Protein AF-A0A1I7L4D6-F1 (afdb_monomer_lite)

Foldseek 3Di:
DPPPDDDDDLVVLLVVLVVQLVVLQVLDDDCVVLVVLVVQVVDPVSVVVSVVVVVVNVVSVVSSCCRNPVVSVVSVVVSVVVVVVVVVVVVVPPPPPPPPPPPDD

Secondary structure (DSSP, 8-state):
---------HHHHHHHHHHHHHHHHH----STTGGGGGGTTTSHHHHHHHHHHHHHHHHHHHHHHIIIIIHHHHHHHHHHHHHHHHHHHHHH-------------

pLDDT: mean 82.52, std 15.21, range [41.53, 96.56]

Structure (mmCIF, N/CA/C/O backbone):
data_AF-A0A1I7L4D6-F1
#
_entry.id   AF-A0A1I7L4D6-F1
#
loop_
_atom_site.group_PDB
_atom_site.id
_atom_site.type_symbol
_atom_site.label_atom_id
_atom_site.label_alt_id
_atom_site.label_comp_id
_atom_site.label_asym_id
_atom_site.label_entity_id
_atom_site.label_seq_id
_atom_site.pdbx_PDB_ins_code
_atom_site.Cartn_x
_atom_site.Cartn_y
_atom_site.Cartn_z
_atom_site.occupancy
_atom_site.B_iso_or_equiv
_atom_site.auth_seq_id
_atom_site.auth_comp_id
_atom_site.auth_asym_id
_atom_site.auth_atom_id
_atom_site.pdbx_PDB_model_num
ATOM 1 N N . MET A 1 1 ? 14.314 26.861 -21.342 1.00 44.81 1 MET A N 1
ATOM 2 C CA . MET A 1 1 ? 13.632 25.958 -20.394 1.00 44.81 1 MET A CA 1
ATOM 3 C C . MET A 1 1 ? 14.709 25.135 -19.720 1.00 44.81 1 MET A C 1
ATOM 5 O O . MET A 1 1 ? 15.512 24.561 -20.440 1.00 44.81 1 MET A O 1
ATOM 9 N N . SER A 1 2 ? 14.817 25.163 -18.391 1.00 51.56 2 SER A N 1
ATOM 10 C CA . SER A 1 2 ? 15.756 24.290 -17.683 1.00 51.56 2 SER A CA 1
ATOM 11 C C . SER A 1 2 ? 15.281 22.854 -17.865 1.00 51.56 2 SER A C 1
ATOM 13 O O . SER A 1 2 ? 14.170 22.515 -17.461 1.00 51.56 2 SER A O 1
ATOM 15 N N . GLU A 1 3 ? 16.078 22.027 -18.534 1.00 57.25 3 GLU A N 1
ATOM 16 C CA . GLU A 1 3 ? 15.804 20.598 -18.615 1.00 57.25 3 GLU A CA 1
ATOM 17 C C . GLU A 1 3 ? 15.901 20.013 -17.204 1.00 57.25 3 GLU A C 1
ATOM 19 O O . GLU A 1 3 ? 16.995 19.769 -16.694 1.00 57.25 3 GLU A O 1
ATOM 24 N N . ASN A 1 4 ? 14.756 19.821 -16.550 1.00 65.06 4 ASN A N 1
ATOM 25 C CA . ASN A 1 4 ? 14.680 19.090 -15.293 1.00 65.06 4 ASN A CA 1
ATOM 26 C C . ASN A 1 4 ? 14.912 17.610 -15.606 1.00 65.06 4 ASN A C 1
ATOM 28 O O . ASN A 1 4 ? 13.973 16.853 -15.847 1.00 65.06 4 ASN A O 1
ATOM 32 N N . LYS A 1 5 ? 16.186 17.218 -15.672 1.00 67.56 5 LYS A N 1
ATOM 33 C CA . LYS A 1 5 ? 16.588 15.827 -15.868 1.00 67.56 5 LYS A CA 1
ATOM 34 C C . LYS A 1 5 ? 16.298 15.057 -14.588 1.00 67.56 5 LYS A C 1
ATOM 36 O O . LYS A 1 5 ? 16.820 15.389 -13.526 1.00 67.56 5 LYS A O 1
ATOM 41 N N . PHE A 1 6 ? 15.455 14.043 -14.701 1.00 69.75 6 PHE A N 1
ATOM 42 C CA . PHE A 1 6 ? 15.127 13.144 -13.610 1.00 69.75 6 PHE A CA 1
ATOM 43 C C . PHE A 1 6 ? 15.804 11.799 -13.866 1.00 69.75 6 PHE A C 1
ATOM 45 O O . PHE A 1 6 ? 15.548 11.158 -14.883 1.00 69.75 6 PHE A O 1
ATOM 52 N N . PHE A 1 7 ? 16.674 11.394 -12.945 1.00 80.31 7 PHE A N 1
ATOM 53 C CA . PHE A 1 7 ? 17.362 10.109 -12.981 1.00 80.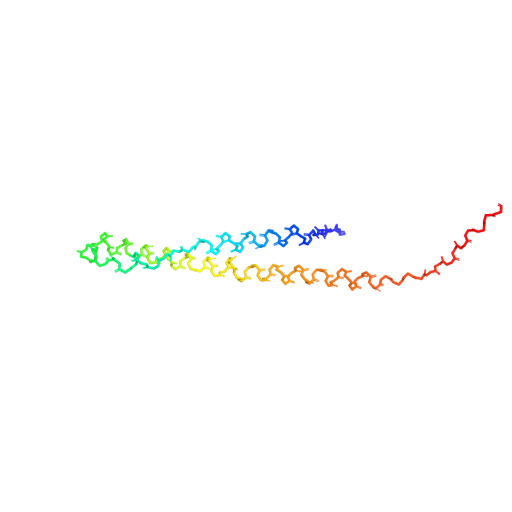31 7 PHE A CA 1
ATOM 54 C C . PHE A 1 7 ? 16.808 9.236 -11.859 1.00 80.31 7 PHE A C 1
ATOM 56 O O . PHE A 1 7 ? 16.774 9.663 -10.705 1.00 80.31 7 PHE A O 1
ATOM 63 N N . MET A 1 8 ? 16.372 8.026 -12.202 1.00 84.81 8 MET A N 1
ATOM 64 C CA . MET A 1 8 ? 15.836 7.059 -11.248 1.00 84.81 8 MET A CA 1
ATOM 65 C C . MET A 1 8 ? 16.696 5.803 -11.258 1.00 84.81 8 MET A C 1
ATOM 67 O O . MET A 1 8 ? 16.780 5.116 -12.274 1.00 84.81 8 MET A O 1
ATOM 71 N N . ASP A 1 9 ? 17.277 5.470 -10.109 1.00 91.12 9 ASP A N 1
ATOM 72 C CA . ASP A 1 9 ? 17.754 4.114 -9.870 1.00 91.12 9 ASP A CA 1
ATOM 73 C C . ASP A 1 9 ? 16.537 3.215 -9.622 1.00 91.12 9 ASP A C 1
ATOM 75 O O . ASP A 1 9 ? 15.784 3.393 -8.660 1.00 91.12 9 ASP A O 1
ATOM 79 N N . THR A 1 10 ? 16.318 2.269 -10.531 1.00 90.44 10 THR A N 1
ATOM 80 C CA . THR A 1 10 ? 15.143 1.395 -10.512 1.00 90.44 10 THR A CA 1
ATOM 81 C C . THR A 1 10 ? 15.166 0.405 -9.351 1.00 90.44 10 THR A C 1
ATOM 83 O O . THR A 1 10 ? 14.092 0.043 -8.867 1.00 90.44 10 THR A O 1
ATOM 86 N N . ASN A 1 11 ? 16.343 0.011 -8.856 1.00 92.38 11 ASN A N 1
ATOM 87 C CA . ASN A 1 11 ? 16.468 -0.871 -7.696 1.00 92.38 11 ASN A CA 1
ATOM 88 C C . ASN A 1 11 ? 16.109 -0.104 -6.427 1.00 92.38 11 ASN A C 1
ATOM 90 O O . ASN A 1 11 ? 15.194 -0.503 -5.714 1.00 92.38 11 ASN A O 1
ATOM 94 N N . VAL A 1 12 ? 16.730 1.063 -6.223 1.00 93.75 12 VAL A N 1
ATOM 95 C CA . VAL A 1 12 ? 16.445 1.923 -5.062 1.00 93.75 12 VAL A CA 1
ATOM 96 C C . VAL A 1 12 ? 14.970 2.321 -5.029 1.00 93.75 12 VAL A C 1
ATOM 98 O O . VAL A 1 12 ? 14.331 2.263 -3.981 1.00 93.75 12 VAL A O 1
ATOM 101 N N . PHE A 1 13 ? 14.393 2.681 -6.177 1.00 94.38 13 PHE A N 1
ATOM 102 C CA . PHE A 1 13 ? 12.968 2.992 -6.262 1.00 94.38 13 PHE A CA 1
ATOM 103 C C . PHE A 1 13 ? 12.094 1.792 -5.878 1.00 94.38 13 PHE A C 1
ATOM 105 O O . PHE A 1 13 ? 11.131 1.939 -5.126 1.00 94.38 13 PHE A O 1
ATOM 112 N N . THR A 1 14 ? 12.427 0.599 -6.373 1.00 93.69 14 THR A N 1
ATOM 113 C CA . THR A 1 14 ? 11.674 -0.625 -6.071 1.00 93.69 14 THR A CA 1
ATOM 114 C C . THR A 1 14 ? 11.750 -0.976 -4.587 1.00 93.69 14 THR A C 1
ATOM 116 O O . THR A 1 14 ? 10.723 -1.331 -4.009 1.00 93.69 14 THR A O 1
ATOM 119 N N . ASP A 1 15 ? 12.913 -0.804 -3.960 1.00 96.56 15 ASP A N 1
ATOM 120 C CA . ASP A 1 15 ? 13.108 -1.036 -2.528 1.00 96.56 15 ASP A CA 1
ATOM 121 C C . ASP A 1 15 ? 12.287 -0.061 -1.679 1.00 96.56 15 ASP A C 1
ATOM 123 O O . ASP A 1 15 ? 11.619 -0.478 -0.733 1.00 96.56 15 ASP A O 1
ATOM 127 N N . ILE A 1 16 ? 12.253 1.225 -2.049 1.00 95.31 16 ILE A N 1
ATOM 128 C CA . ILE A 1 16 ? 11.415 2.233 -1.378 1.00 95.31 16 ILE A CA 1
ATOM 129 C C . ILE A 1 16 ? 9.936 1.851 -1.476 1.00 95.31 16 ILE A C 1
ATOM 131 O O . ILE A 1 16 ? 9.230 1.840 -0.468 1.00 95.31 16 ILE A O 1
ATOM 135 N N . VAL A 1 17 ? 9.459 1.509 -2.677 1.00 95.56 17 VAL A N 1
ATOM 136 C CA . VAL A 1 17 ? 8.064 1.099 -2.893 1.00 95.56 17 VAL A CA 1
ATOM 137 C C . VAL A 1 17 ? 7.730 -0.173 -2.108 1.00 95.56 17 VAL A C 1
ATOM 139 O O . VAL A 1 17 ? 6.652 -0.271 -1.517 1.00 95.56 17 VAL A O 1
ATOM 142 N N . GLY A 1 18 ? 8.658 -1.130 -2.062 1.00 95.00 18 GLY A N 1
ATOM 143 C CA . GLY A 1 18 ? 8.546 -2.334 -1.243 1.00 95.00 18 GLY A CA 1
ATOM 144 C C . GLY A 1 18 ? 8.464 -2.018 0.251 1.00 95.00 18 GLY A C 1
ATOM 145 O O . GLY A 1 18 ? 7.623 -2.586 0.944 1.00 95.00 18 GLY A O 1
ATOM 146 N N . GLY A 1 19 ? 9.269 -1.067 0.729 1.00 95.56 19 GLY A N 1
ATOM 147 C CA . GLY A 1 19 ? 9.238 -0.575 2.105 1.00 95.56 19 GLY A CA 1
ATOM 148 C C . GLY A 1 19 ? 7.897 0.058 2.472 1.00 95.56 19 GLY A C 1
ATOM 149 O O . GLY A 1 19 ? 7.309 -0.322 3.481 1.00 95.56 19 GLY A O 1
ATOM 150 N N . ILE A 1 20 ? 7.365 0.948 1.622 1.00 93.62 20 ILE A N 1
ATOM 151 C CA . ILE A 1 20 ? 6.031 1.550 1.810 1.00 93.62 20 ILE A CA 1
ATOM 152 C C . ILE A 1 20 ? 4.975 0.449 1.920 1.00 93.62 20 ILE A C 1
ATOM 154 O O . ILE A 1 20 ? 4.194 0.431 2.873 1.00 93.62 20 ILE A O 1
ATOM 158 N N . ARG A 1 21 ? 4.994 -0.505 0.981 1.00 94.00 21 ARG A N 1
ATOM 159 C CA . ARG A 1 21 ? 4.057 -1.627 0.975 1.00 94.00 21 ARG A CA 1
ATOM 160 C C . ARG A 1 21 ? 4.139 -2.456 2.252 1.00 94.00 21 ARG A C 1
ATOM 162 O O . ARG A 1 21 ? 3.103 -2.745 2.847 1.00 94.00 21 ARG A O 1
ATOM 169 N N . GLY A 1 22 ? 5.347 -2.839 2.660 1.00 93.12 22 GLY A N 1
ATOM 170 C CA . GLY A 1 22 ? 5.582 -3.644 3.858 1.00 93.12 22 GLY A CA 1
ATOM 171 C C . GLY A 1 22 ? 5.099 -2.934 5.118 1.00 93.12 22 GLY A C 1
ATOM 172 O O . GLY A 1 22 ? 4.227 -3.447 5.813 1.00 93.12 22 GLY A O 1
ATOM 173 N N . SER A 1 23 ? 5.567 -1.705 5.352 1.00 92.12 23 SER A N 1
ATOM 174 C CA . SER A 1 23 ? 5.179 -0.921 6.531 1.00 92.12 23 SER A CA 1
ATOM 175 C C . SER A 1 23 ? 3.676 -0.642 6.596 1.00 92.12 23 SER A C 1
ATOM 177 O O . SER A 1 23 ? 3.097 -0.656 7.680 1.00 92.12 23 SER A O 1
ATOM 179 N N . ALA A 1 24 ? 3.022 -0.407 5.455 1.00 91.38 24 ALA A N 1
ATOM 180 C CA . ALA A 1 24 ? 1.572 -0.252 5.408 1.00 91.38 24 ALA A CA 1
ATOM 181 C C . ALA A 1 24 ? 0.837 -1.570 5.691 1.00 91.38 24 ALA A C 1
ATOM 183 O O . ALA A 1 24 ? -0.144 -1.562 6.427 1.00 91.38 24 ALA A O 1
ATOM 184 N N . THR A 1 25 ? 1.322 -2.698 5.158 1.00 89.25 25 THR A N 1
ATOM 185 C CA . THR A 1 25 ? 0.737 -4.031 5.394 1.00 89.25 25 THR A CA 1
ATOM 186 C C . THR A 1 25 ? 0.767 -4.392 6.878 1.00 89.25 25 THR A C 1
ATOM 188 O O . THR A 1 25 ? -0.231 -4.885 7.406 1.00 89.25 25 THR A O 1
ATOM 191 N N . ASP A 1 26 ? 1.874 -4.079 7.554 1.00 88.38 26 ASP A N 1
ATOM 192 C CA . ASP A 1 26 ? 2.061 -4.321 8.987 1.00 88.38 26 ASP A CA 1
ATOM 193 C C . ASP A 1 26 ? 1.168 -3.428 9.866 1.00 88.38 26 ASP A C 1
ATOM 195 O O . ASP A 1 26 ? 0.922 -3.738 11.033 1.00 88.38 26 ASP A O 1
ATOM 199 N N . CYS A 1 27 ? 0.629 -2.338 9.310 1.00 83.06 27 CYS A N 1
ATOM 200 C CA . CYS A 1 27 ? -0.315 -1.445 9.977 1.00 83.06 27 CYS A CA 1
ATOM 201 C C . CYS A 1 27 ? -1.741 -2.030 9.966 1.00 83.06 27 CYS A C 1
ATOM 203 O O . CYS A 1 27 ? -2.684 -1.431 9.453 1.00 83.06 27 CYS A O 1
ATOM 205 N N . ASN A 1 28 ? -1.887 -3.232 10.527 1.00 81.75 28 ASN A N 1
ATOM 206 C CA . ASN A 1 28 ? -3.144 -3.968 10.608 1.00 81.75 28 ASN A CA 1
ATOM 207 C C . ASN A 1 28 ? -3.684 -3.966 12.044 1.00 81.75 28 ASN A C 1
ATOM 209 O O . ASN A 1 28 ? -3.070 -4.533 12.952 1.00 81.75 28 ASN A O 1
ATOM 213 N N . LEU A 1 29 ? -4.856 -3.367 12.252 1.00 83.38 29 LEU A N 1
ATOM 214 C CA . LEU A 1 29 ? -5.582 -3.478 13.514 1.00 83.38 29 LEU A CA 1
ATOM 215 C C . LEU A 1 29 ? -6.517 -4.685 13.452 1.00 83.38 29 LEU A C 1
ATOM 217 O O . LEU A 1 29 ? -7.413 -4.746 12.619 1.00 83.38 29 LEU A O 1
ATOM 221 N N . GLN A 1 30 ? -6.328 -5.646 14.356 1.00 83.56 30 GLN A N 1
ATOM 222 C CA . GLN A 1 30 ? -7.245 -6.779 14.472 1.00 83.56 30 GLN A CA 1
ATOM 223 C C . GLN A 1 30 ? -8.622 -6.301 14.934 1.00 83.56 30 GLN A C 1
ATOM 225 O O . GLN A 1 30 ? -8.695 -5.622 15.946 1.00 83.56 30 GLN A O 1
ATOM 230 N N . ASP A 1 31 ? -9.709 -6.754 14.306 1.00 81.56 31 ASP A N 1
ATOM 231 C CA . ASP A 1 31 ? -11.088 -6.346 14.646 1.00 81.56 31 ASP A CA 1
ATOM 232 C C . ASP A 1 31 ? -11.562 -6.777 16.052 1.00 81.56 31 ASP A C 1
ATOM 234 O O . ASP A 1 31 ? -12.616 -6.352 16.529 1.00 81.56 31 ASP A O 1
ATOM 238 N N . SER A 1 32 ? -10.800 -7.622 16.755 1.00 80.00 32 SER A N 1
ATOM 239 C CA . SER A 1 32 ? -11.204 -8.198 18.047 1.00 80.00 32 SER A CA 1
ATOM 240 C C . SER A 1 32 ? -11.585 -7.181 19.147 1.00 80.00 32 SER A C 1
ATOM 242 O O . SER A 1 32 ? -12.497 -7.485 19.922 1.00 80.00 32 SER A O 1
ATOM 244 N N . PRO A 1 33 ? -10.979 -5.977 19.246 1.00 75.44 33 PRO A N 1
ATOM 245 C CA . PRO A 1 33 ? -11.387 -4.944 20.196 1.00 75.44 33 PRO A CA 1
ATOM 246 C C . PRO A 1 33 ? -12.717 -4.271 19.839 1.00 75.44 33 PRO A C 1
ATOM 248 O O . PRO A 1 33 ? -13.453 -3.903 20.752 1.00 75.44 33 PRO A O 1
ATOM 251 N N . LEU A 1 34 ? -13.071 -4.163 18.550 1.00 76.88 34 LEU A N 1
ATOM 252 C CA . LEU A 1 34 ? -14.374 -3.625 18.128 1.00 76.88 34 LEU A CA 1
ATOM 253 C C . LEU A 1 34 ? -15.534 -4.516 18.593 1.00 76.88 34 LEU A C 1
ATOM 255 O O . LEU A 1 34 ? -16.613 -4.017 18.888 1.00 76.88 34 LEU A O 1
ATOM 259 N N . GLY A 1 35 ? -15.310 -5.825 18.735 1.00 74.19 35 GLY A N 1
ATOM 260 C CA . GLY A 1 35 ? -16.312 -6.758 19.264 1.00 74.19 35 GLY A CA 1
ATOM 261 C C . GLY A 1 35 ? -16.566 -6.647 20.775 1.00 74.19 35 GLY A C 1
ATOM 262 O O . GLY A 1 35 ? -17.458 -7.318 21.288 1.00 74.19 35 GLY A O 1
ATOM 263 N N . LYS A 1 36 ? -15.790 -5.833 21.506 1.00 78.38 36 LYS A N 1
ATOM 264 C CA . LYS A 1 36 ? -15.876 -5.680 22.973 1.00 78.38 36 LYS A CA 1
ATOM 265 C C . LYS A 1 36 ? -16.427 -4.318 23.415 1.00 78.38 36 LYS A C 1
ATOM 267 O O . LYS A 1 36 ? -16.395 -3.998 24.602 1.00 78.38 36 LYS A O 1
ATOM 272 N N . THR A 1 37 ? -16.942 -3.517 22.484 1.00 78.69 37 THR A N 1
ATOM 273 C CA . THR A 1 37 ? -17.449 -2.156 22.739 1.00 78.69 37 THR A CA 1
ATOM 274 C C . THR A 1 37 ? -18.694 -2.115 23.631 1.00 78.69 37 THR A C 1
ATOM 276 O O . THR A 1 37 ? -18.972 -1.085 24.246 1.00 78.69 37 THR A O 1
ATOM 279 N N . SER A 1 38 ? -19.411 -3.237 23.761 1.00 77.56 38 SER A N 1
ATOM 280 C CA . SER A 1 38 ? -20.650 -3.358 24.546 1.00 77.56 38 SER A CA 1
ATOM 281 C C . SER A 1 38 ? -20.483 -3.067 26.039 1.00 77.56 38 SER A C 1
ATOM 283 O O . SER A 1 38 ? -21.438 -2.687 26.708 1.00 77.56 38 SER A O 1
ATOM 285 N N . VAL A 1 39 ? -19.261 -3.179 26.573 1.00 74.62 39 VAL A N 1
ATOM 286 C CA . VAL A 1 39 ? -18.958 -2.880 27.985 1.00 74.62 39 VAL A CA 1
ATOM 287 C C . VAL A 1 39 ? -19.175 -1.392 28.314 1.00 74.62 39 VAL A C 1
ATOM 289 O O . VAL A 1 39 ? -19.348 -1.032 29.475 1.00 74.62 39 VAL A O 1
ATOM 292 N N . TRP A 1 40 ? -19.201 -0.529 27.294 1.00 76.44 40 TRP A N 1
ATOM 293 C CA . TRP A 1 40 ? -19.223 0.926 27.436 1.00 7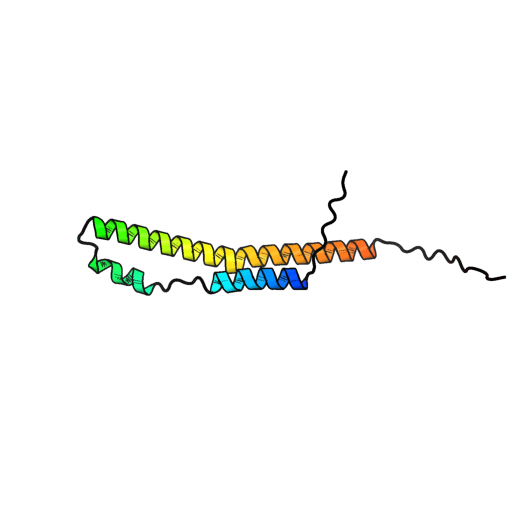6.44 40 TRP A CA 1
ATOM 294 C C . TRP A 1 40 ? -20.535 1.578 26.954 1.00 76.44 40 TRP A C 1
ATOM 296 O O . TRP A 1 40 ? -20.768 2.751 27.238 1.00 76.44 40 TRP A O 1
ATOM 306 N N . GLU A 1 41 ? -21.426 0.828 26.294 1.00 77.44 41 GLU A N 1
ATOM 307 C CA . GLU A 1 41 ? -22.643 1.345 25.632 1.00 77.44 41 GLU A CA 1
ATOM 308 C C . GLU A 1 41 ? -23.669 1.997 26.574 1.00 77.44 41 GLU A C 1
ATOM 310 O O . GLU A 1 41 ? -24.501 2.772 26.126 1.00 77.44 41 GLU A O 1
ATOM 315 N N . GLY A 1 42 ? -23.610 1.742 27.883 1.00 80.06 42 GLY A N 1
ATOM 316 C CA . GLY A 1 42 ? -24.532 2.346 28.856 1.00 80.06 42 GLY A CA 1
ATOM 317 C C . GLY A 1 42 ? -24.156 3.758 29.318 1.00 80.06 42 GLY A C 1
ATOM 318 O O . GLY A 1 42 ? -24.810 4.299 30.210 1.00 80.06 42 GLY A O 1
ATOM 319 N N . THR A 1 43 ? -23.077 4.342 28.788 1.00 86.31 43 THR A N 1
ATOM 320 C CA . THR A 1 43 ? -22.567 5.650 29.221 1.00 86.31 43 THR A CA 1
ATOM 321 C C . THR A 1 43 ? -22.284 6.548 28.025 1.00 86.31 43 THR A C 1
ATOM 323 O O . THR A 1 43 ? -21.736 6.093 27.025 1.00 86.31 43 THR A O 1
ATOM 326 N N . SER A 1 44 ? -22.560 7.846 28.157 1.00 88.06 44 SER A N 1
ATOM 327 C CA . SER A 1 44 ? -22.267 8.838 27.110 1.00 88.06 44 SER A CA 1
ATOM 328 C C . SER A 1 44 ? -20.780 8.891 26.739 1.00 88.06 44 SER A C 1
ATOM 330 O O . SER A 1 44 ? -20.422 9.044 25.574 1.00 88.06 44 SER A O 1
ATOM 332 N N . VAL A 1 45 ? -19.893 8.718 27.727 1.00 88.81 45 VAL A N 1
ATOM 333 C CA . VAL A 1 45 ? -18.442 8.611 27.498 1.00 88.81 45 VAL A CA 1
ATOM 334 C C . VAL A 1 45 ? -18.123 7.377 26.660 1.00 88.81 45 VAL A C 1
ATOM 336 O O . VAL A 1 45 ? -17.320 7.445 25.736 1.00 88.81 45 VAL A O 1
ATOM 339 N N . GLY A 1 46 ? -18.756 6.250 26.967 1.00 89.12 46 GLY A N 1
ATOM 340 C CA . GLY A 1 46 ? -18.541 5.006 26.255 1.00 89.12 46 GLY A CA 1
ATOM 341 C C . GLY A 1 46 ? -19.028 5.022 24.811 1.00 89.12 46 GLY A C 1
ATOM 342 O O . GLY A 1 46 ? -18.300 4.578 23.928 1.00 89.12 46 GLY A O 1
ATOM 343 N N . GLU A 1 47 ? -20.199 5.601 24.550 1.00 87.75 47 GLU A N 1
ATOM 344 C CA . GLU A 1 47 ? -20.697 5.835 23.189 1.00 87.75 47 GLU A CA 1
ATOM 345 C C . GLU A 1 47 ? -19.703 6.669 22.367 1.00 87.75 47 GLU A C 1
ATOM 347 O O . GLU A 1 47 ? -19.302 6.259 21.275 1.00 87.75 47 GLU A O 1
ATOM 352 N N . TYR A 1 48 ? -19.216 7.780 22.930 1.00 90.00 48 TYR A N 1
ATOM 353 C CA . TYR A 1 48 ? -18.223 8.636 22.277 1.00 90.00 48 TYR A CA 1
ATOM 354 C C . TYR A 1 48 ? -16.905 7.899 21.990 1.00 90.00 48 TYR A C 1
ATOM 356 O O . TYR A 1 48 ? -16.362 7.973 20.885 1.00 90.00 48 TYR A O 1
ATOM 364 N N . MET A 1 49 ? -16.394 7.139 22.962 1.00 90.00 49 MET A N 1
ATOM 365 C CA . MET A 1 49 ? -15.171 6.352 22.783 1.00 90.00 49 MET A CA 1
ATOM 366 C C . MET A 1 49 ? -15.344 5.248 21.733 1.00 90.00 49 MET A C 1
ATOM 368 O O . MET A 1 49 ? -14.427 5.004 20.950 1.00 90.00 49 MET A O 1
ATOM 372 N N . ASN A 1 50 ? -16.520 4.622 21.665 1.00 89.81 50 ASN A N 1
ATOM 373 C CA . ASN A 1 50 ? -16.840 3.612 20.659 1.00 89.81 50 ASN A CA 1
ATOM 374 C C . ASN A 1 50 ? -16.874 4.206 19.242 1.00 89.81 50 ASN A C 1
ATOM 376 O O . ASN A 1 50 ? -16.385 3.577 18.303 1.00 89.81 50 ASN A O 1
ATOM 380 N N . GLU A 1 51 ? -17.408 5.418 19.067 1.00 89.75 51 GLU A N 1
ATOM 381 C CA . GLU A 1 51 ? -17.357 6.119 17.779 1.00 89.75 51 GLU A CA 1
ATOM 382 C C . GLU A 1 51 ? -15.928 6.458 17.353 1.00 89.75 51 GLU A C 1
ATOM 384 O O . GLU A 1 51 ? -15.564 6.259 16.191 1.00 89.75 51 GLU A O 1
ATOM 389 N N . LEU A 1 52 ? -15.105 6.954 18.282 1.00 90.56 52 LEU A N 1
ATOM 390 C CA . LEU A 1 52 ? -13.695 7.230 18.009 1.00 90.56 52 LEU A CA 1
ATOM 391 C C . LEU A 1 52 ? -12.941 5.960 17.619 1.00 90.56 52 LEU A C 1
ATOM 393 O O . LEU A 1 52 ? -12.163 5.982 16.666 1.00 90.56 52 LEU A O 1
ATOM 397 N N . LEU A 1 53 ? -13.203 4.854 18.318 1.00 89.94 53 LEU A N 1
ATOM 398 C CA . LEU A 1 53 ? -12.596 3.566 18.013 1.00 89.94 53 LEU A CA 1
ATOM 399 C C . LEU A 1 53 ? -12.962 3.113 16.595 1.00 89.94 53 LEU A C 1
ATOM 401 O O . LEU A 1 53 ? -12.069 2.787 15.822 1.00 89.94 53 LEU A O 1
ATOM 405 N N . LYS A 1 54 ? -14.244 3.167 16.214 1.00 89.75 54 LYS A N 1
ATOM 406 C CA . LYS A 1 54 ? -14.690 2.834 14.847 1.00 89.75 54 LYS A CA 1
ATOM 407 C C . LYS A 1 54 ? -13.981 3.685 13.791 1.00 89.75 54 LYS A C 1
ATOM 409 O O . LYS A 1 54 ? -13.400 3.137 12.861 1.00 89.75 54 LYS A O 1
ATOM 414 N N . LYS A 1 55 ? -13.933 5.008 13.985 1.00 92.06 55 LYS A N 1
ATOM 415 C CA . LYS A 1 55 ? -13.242 5.928 13.062 1.00 92.06 55 LYS A CA 1
ATOM 416 C C . LYS A 1 55 ? -11.753 5.616 12.926 1.00 92.06 55 LYS A C 1
ATOM 418 O O . LYS A 1 55 ? -11.213 5.714 11.825 1.00 92.06 55 LYS A O 1
ATOM 423 N N . ALA A 1 56 ? -11.087 5.250 14.021 1.00 90.50 56 ALA A N 1
ATOM 424 C CA . ALA A 1 56 ? -9.683 4.858 13.986 1.00 90.50 56 ALA A CA 1
ATOM 425 C C . ALA A 1 56 ? -9.479 3.598 13.130 1.00 90.50 56 ALA A C 1
ATOM 427 O O . ALA A 1 56 ? -8.613 3.599 12.260 1.00 90.50 56 ALA A O 1
ATOM 428 N N . TYR A 1 57 ? -10.317 2.573 13.311 1.00 91.69 57 TYR A N 1
ATOM 429 C CA . TYR A 1 57 ? -10.263 1.346 12.510 1.00 91.69 57 TYR A CA 1
ATOM 430 C C . TYR A 1 57 ? -10.522 1.606 11.027 1.00 91.69 57 TYR A C 1
ATOM 432 O O . TYR A 1 57 ? -9.746 1.151 10.188 1.00 91.69 57 TYR A O 1
ATOM 440 N N . ASP A 1 58 ? -11.558 2.380 10.703 1.00 91.06 58 ASP A N 1
ATOM 441 C CA . ASP A 1 58 ? -11.872 2.736 9.317 1.00 91.06 58 ASP A CA 1
ATOM 442 C C . ASP A 1 58 ? -10.702 3.481 8.663 1.00 91.06 58 ASP A C 1
ATOM 444 O O . ASP A 1 58 ? -10.286 3.152 7.551 1.00 91.06 58 ASP A O 1
ATOM 448 N N . THR A 1 59 ? -10.112 4.440 9.382 1.00 91.06 59 THR A N 1
ATOM 449 C CA . THR A 1 59 ? -8.960 5.212 8.897 1.00 91.06 59 THR A CA 1
ATOM 450 C C . THR A 1 59 ? -7.749 4.316 8.663 1.00 91.06 59 THR A C 1
ATOM 452 O O . THR A 1 59 ? -7.111 4.416 7.617 1.00 91.06 59 THR A O 1
ATOM 455 N N . THR A 1 60 ? -7.436 3.419 9.601 1.00 90.62 60 THR A N 1
ATOM 456 C CA . THR A 1 60 ? -6.319 2.480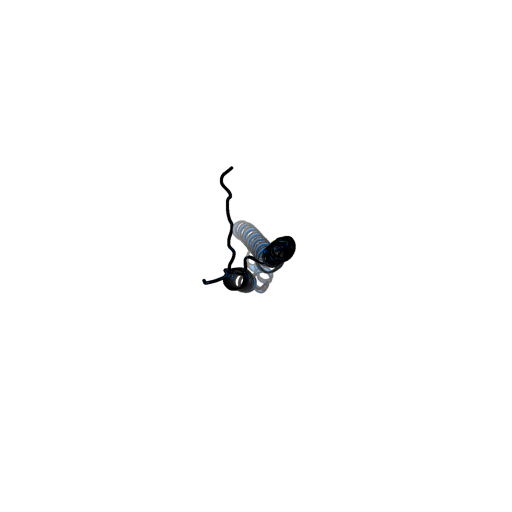 9.450 1.00 90.62 60 THR A CA 1
ATOM 457 C C . THR A 1 60 ? -6.541 1.527 8.283 1.00 90.62 60 THR A C 1
ATOM 459 O O . THR A 1 60 ? -5.614 1.298 7.513 1.00 90.62 60 THR A O 1
ATOM 462 N N . ARG A 1 61 ? -7.763 1.022 8.092 1.00 90.19 61 ARG A N 1
ATOM 463 C CA . ARG A 1 61 ? -8.094 0.128 6.978 1.00 90.19 61 ARG A CA 1
ATOM 464 C C . ARG A 1 61 ? -7.946 0.816 5.623 1.00 90.19 61 ARG A C 1
ATOM 466 O O . ARG A 1 61 ? -7.379 0.230 4.703 1.00 90.19 61 ARG A O 1
ATOM 473 N N . ILE A 1 62 ? -8.422 2.057 5.507 1.00 91.88 62 ILE A N 1
ATOM 474 C CA . ILE A 1 62 ? -8.240 2.870 4.297 1.00 91.88 62 ILE A CA 1
ATOM 475 C C . ILE A 1 62 ? -6.749 3.116 4.062 1.00 91.88 62 ILE A C 1
ATOM 477 O O . ILE A 1 62 ? -6.247 2.836 2.978 1.00 91.88 62 ILE A O 1
ATOM 481 N N . TYR A 1 63 ? -6.022 3.573 5.085 1.00 91.38 63 TYR A N 1
ATOM 482 C CA . TYR A 1 63 ? -4.584 3.816 4.985 1.00 91.38 63 TYR A CA 1
ATOM 483 C C . TYR A 1 63 ? -3.820 2.569 4.532 1.00 91.38 63 TYR A C 1
ATOM 485 O O . TYR A 1 63 ? -2.977 2.665 3.640 1.00 91.38 63 TYR A O 1
ATOM 493 N N . GLN A 1 64 ? -4.129 1.408 5.115 1.00 92.12 64 GLN A N 1
ATOM 494 C CA . GLN A 1 64 ? -3.520 0.135 4.757 1.00 92.12 64 GLN A CA 1
ATOM 495 C C . GLN A 1 64 ? -3.803 -0.206 3.295 1.00 92.12 64 GLN A C 1
ATOM 497 O O . GLN A 1 64 ? -2.857 -0.455 2.554 1.00 92.12 64 GLN A O 1
ATOM 502 N N . SER A 1 65 ? -5.064 -0.191 2.855 1.00 91.75 65 SER A N 1
ATOM 503 C CA . SER A 1 65 ? -5.422 -0.532 1.471 1.00 91.75 65 SER A CA 1
ATOM 504 C C . SER A 1 65 ? -4.741 0.397 0.461 1.00 91.75 65 SER A C 1
ATOM 506 O O . SER A 1 65 ? -4.063 -0.065 -0.457 1.00 91.75 65 SER A O 1
ATOM 508 N N . GLU A 1 66 ? -4.820 1.708 0.680 1.00 93.62 66 GLU A N 1
ATOM 509 C CA . GLU A 1 66 ? -4.232 2.691 -0.229 1.00 93.62 66 GLU A CA 1
ATOM 510 C C . GLU A 1 66 ? -2.699 2.604 -0.254 1.00 93.62 66 GLU A C 1
ATOM 512 O O . GLU A 1 66 ? -2.083 2.602 -1.320 1.00 93.62 66 GLU A O 1
ATOM 517 N N . SER A 1 67 ? -2.062 2.484 0.913 1.00 94.00 67 SER A N 1
ATOM 518 C CA . SER A 1 67 ? -0.599 2.559 1.030 1.00 94.00 67 SER A CA 1
ATOM 519 C C . SER A 1 67 ? 0.104 1.221 0.799 1.00 94.00 67 SER A C 1
ATOM 521 O O . SER A 1 67 ? 1.281 1.217 0.446 1.00 94.00 67 SER A O 1
ATOM 523 N N . SER A 1 68 ? -0.575 0.083 0.976 1.00 93.62 68 SER A N 1
ATOM 524 C CA . SER A 1 68 ? 0.008 -1.244 0.715 1.00 93.62 68 SER A CA 1
ATOM 525 C C . SER A 1 68 ? -0.268 -1.772 -0.693 1.00 93.62 68 SER A C 1
ATOM 527 O O . SER A 1 68 ? 0.495 -2.606 -1.187 1.00 93.62 68 SER A O 1
ATOM 529 N N . GLU A 1 69 ? -1.295 -1.257 -1.373 1.00 91.88 69 GLU A N 1
ATOM 530 C CA . GLU A 1 69 ? -1.698 -1.756 -2.690 1.00 91.88 69 GLU A CA 1
ATOM 531 C C . GLU A 1 69 ? -1.725 -0.650 -3.745 1.00 91.88 69 GLU A C 1
ATOM 533 O O . GLU A 1 69 ? -0.893 -0.660 -4.656 1.00 91.88 69 GLU A O 1
ATOM 538 N N . ALA A 1 70 ? -2.643 0.314 -3.623 1.00 94.38 70 ALA A N 1
ATOM 539 C CA . ALA A 1 70 ? -2.927 1.279 -4.688 1.00 94.38 70 ALA A CA 1
ATOM 540 C C . ALA A 1 70 ? -1.726 2.183 -5.010 1.00 94.38 70 ALA A C 1
ATOM 542 O O . ALA A 1 70 ? -1.338 2.331 -6.176 1.00 94.38 70 ALA A O 1
ATOM 543 N N . LEU A 1 71 ? -1.097 2.753 -3.979 1.00 95.50 71 LEU A N 1
ATOM 544 C CA . LEU A 1 71 ? 0.075 3.610 -4.123 1.00 95.50 71 LEU A CA 1
ATOM 545 C C . LEU A 1 71 ? 1.294 2.820 -4.635 1.00 95.50 71 LEU A C 1
ATOM 547 O O . LEU A 1 71 ? 1.851 3.228 -5.658 1.00 95.50 71 LEU A O 1
ATOM 551 N N . PRO A 1 72 ? 1.701 1.685 -4.027 1.00 96.31 72 PRO A N 1
ATOM 552 C CA . PRO A 1 72 ? 2.796 0.874 -4.552 1.00 96.31 72 PRO A CA 1
ATOM 553 C C . PRO A 1 72 ? 2.598 0.440 -6.003 1.00 96.31 72 PRO A C 1
ATOM 555 O O . PRO A 1 72 ? 3.534 0.520 -6.798 1.00 96.31 72 PRO A O 1
ATOM 558 N N . HIS A 1 73 ? 1.381 0.033 -6.369 1.00 95.88 73 HIS A N 1
ATOM 559 C CA . HIS A 1 73 ? 1.056 -0.325 -7.744 1.00 95.88 73 HIS A CA 1
ATOM 560 C C . HIS A 1 73 ? 1.247 0.862 -8.696 1.00 95.88 73 HIS A C 1
ATOM 562 O O . HIS A 1 73 ? 1.950 0.749 -9.699 1.00 95.88 73 HIS A O 1
ATOM 568 N N . SER A 1 74 ? 0.683 2.022 -8.355 1.00 96.25 74 SER A N 1
ATOM 569 C CA . SER A 1 74 ? 0.794 3.235 -9.174 1.00 96.25 74 SER A CA 1
ATOM 570 C C . SER A 1 74 ? 2.252 3.671 -9.356 1.00 96.25 74 SER A C 1
ATOM 572 O O . SER A 1 74 ? 2.666 4.032 -10.457 1.00 96.25 74 SER A O 1
ATOM 574 N N . LEU A 1 75 ? 3.064 3.578 -8.298 1.00 96.19 75 LEU A N 1
ATOM 575 C CA . LEU A 1 75 ? 4.494 3.886 -8.346 1.00 96.19 75 LEU A CA 1
ATOM 576 C C . LEU A 1 75 ? 5.265 2.911 -9.248 1.00 96.19 75 LEU A C 1
ATOM 578 O O . LEU A 1 75 ? 6.113 3.341 -10.029 1.00 96.19 75 LEU A O 1
ATOM 582 N N . GLN A 1 76 ? 4.947 1.615 -9.199 1.00 94.88 76 GLN A N 1
ATOM 583 C CA . GLN A 1 76 ? 5.532 0.622 -10.108 1.00 94.88 76 GLN A CA 1
ATOM 584 C C . GLN A 1 76 ? 5.168 0.899 -11.570 1.00 94.88 76 GLN A C 1
ATOM 586 O O . GLN A 1 76 ? 6.042 0.846 -12.431 1.00 94.88 76 GLN A O 1
ATOM 591 N N . VAL A 1 77 ? 3.915 1.271 -11.848 1.00 96.00 77 VAL A N 1
ATOM 592 C CA . VAL A 1 77 ? 3.475 1.653 -13.199 1.00 96.00 77 VAL A CA 1
ATOM 593 C C . VAL A 1 77 ? 4.249 2.870 -13.712 1.00 96.00 77 VAL A C 1
ATOM 595 O O . VAL A 1 77 ? 4.680 2.879 -14.866 1.00 96.00 77 VAL A O 1
ATOM 598 N N . ILE A 1 78 ? 4.482 3.877 -12.863 1.00 93.94 78 ILE A N 1
ATOM 599 C CA . ILE A 1 78 ? 5.298 5.046 -13.221 1.00 93.94 78 ILE A CA 1
ATOM 600 C C . ILE A 1 78 ? 6.724 4.613 -13.573 1.00 93.94 78 ILE A C 1
ATOM 602 O O . ILE A 1 78 ? 7.208 4.958 -14.651 1.00 93.94 78 ILE A O 1
ATOM 606 N N . ARG A 1 79 ? 7.376 3.817 -12.716 1.00 93.69 79 ARG A N 1
ATOM 607 C CA . ARG A 1 79 ? 8.722 3.279 -12.978 1.00 93.69 79 ARG A CA 1
ATOM 608 C C . ARG A 1 79 ? 8.782 2.563 -14.327 1.00 93.69 79 ARG A C 1
ATOM 610 O O . ARG A 1 79 ? 9.658 2.854 -15.139 1.00 93.69 79 ARG A O 1
ATOM 617 N N . ASP A 1 80 ? 7.840 1.663 -14.584 1.00 93.94 80 ASP A N 1
ATOM 618 C CA . ASP A 1 80 ? 7.826 0.852 -15.802 1.00 93.94 80 ASP A CA 1
ATOM 619 C C . ASP A 1 80 ? 7.589 1.712 -17.051 1.00 93.94 80 ASP A C 1
ATOM 621 O O . ASP A 1 80 ? 8.224 1.503 -18.089 1.00 93.94 80 ASP A O 1
ATOM 625 N N . SER A 1 81 ? 6.740 2.738 -16.944 1.00 92.81 81 SER A N 1
ATOM 626 C CA . SER A 1 81 ? 6.551 3.727 -18.006 1.00 92.81 81 SER A CA 1
ATOM 627 C C . SER A 1 81 ? 7.838 4.504 -18.296 1.00 92.81 81 SER A C 1
ATOM 629 O O . SER A 1 81 ? 8.157 4.736 -19.461 1.00 92.81 81 SER A O 1
ATOM 631 N N . MET A 1 82 ? 8.597 4.892 -17.267 1.00 90.06 82 MET A N 1
ATOM 632 C CA . MET A 1 82 ? 9.856 5.625 -17.443 1.00 90.06 82 MET A CA 1
ATOM 633 C C . MET A 1 82 ? 10.931 4.760 -18.101 1.00 90.06 82 MET A C 1
ATOM 635 O O . MET A 1 82 ? 11.567 5.210 -19.050 1.00 90.06 82 MET A O 1
ATOM 639 N N . ILE A 1 83 ? 11.066 3.498 -17.681 1.00 90.69 83 ILE A N 1
ATOM 640 C CA . ILE A 1 83 ? 11.962 2.523 -18.325 1.00 90.69 83 ILE A CA 1
ATOM 641 C C . ILE A 1 83 ? 11.601 2.354 -19.805 1.00 90.69 83 ILE A C 1
ATOM 643 O O . ILE A 1 83 ? 12.479 2.287 -20.666 1.00 90.69 83 ILE A O 1
ATOM 647 N N . LYS A 1 84 ? 10.303 2.284 -20.123 1.00 91.50 84 LYS A N 1
ATOM 648 C CA . LYS A 1 84 ? 9.841 2.149 -21.507 1.00 91.50 84 LYS A CA 1
ATOM 649 C C . LYS A 1 84 ? 10.208 3.370 -22.351 1.00 91.50 84 LYS A C 1
ATOM 651 O O . LYS A 1 84 ? 10.747 3.196 -23.440 1.00 91.50 84 LYS A O 1
ATOM 656 N N . VAL A 1 85 ? 9.946 4.576 -21.847 1.00 89.00 85 VAL A N 1
ATOM 657 C CA . VAL A 1 85 ? 10.298 5.826 -22.539 1.00 89.00 85 VAL A CA 1
ATOM 658 C C . VAL A 1 85 ? 11.804 5.909 -22.783 1.00 89.00 85 VAL A C 1
ATOM 660 O O . VAL A 1 85 ? 12.211 6.206 -23.901 1.00 89.00 85 VAL A O 1
ATOM 663 N N . ASP A 1 86 ? 12.625 5.590 -21.781 1.00 86.75 86 ASP A N 1
ATOM 664 C CA . ASP A 1 86 ? 14.088 5.607 -21.901 1.00 86.75 86 ASP A CA 1
ATOM 665 C C . ASP A 1 86 ? 14.599 4.600 -22.948 1.00 86.75 86 ASP A C 1
ATOM 667 O O . ASP A 1 86 ? 15.438 4.915 -23.797 1.00 86.75 86 ASP A O 1
ATOM 671 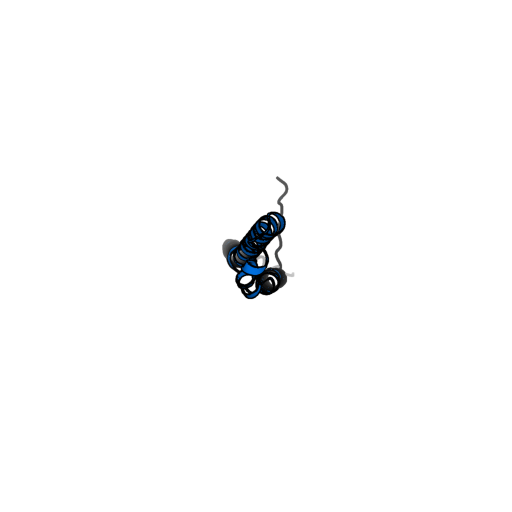N N . LYS A 1 87 ? 14.010 3.399 -22.970 1.00 87.81 87 LYS A N 1
ATOM 672 C CA . LYS A 1 87 ? 14.314 2.365 -23.965 1.00 87.81 87 LYS A CA 1
ATOM 673 C C . LYS A 1 87 ? 13.929 2.782 -25.383 1.00 87.81 87 LYS A C 1
ATOM 675 O O . LYS A 1 87 ? 14.684 2.516 -26.319 1.00 87.81 87 LYS A O 1
ATOM 680 N N . ASP A 1 88 ? 12.757 3.382 -25.560 1.00 89.00 88 ASP A N 1
ATOM 681 C CA . ASP A 1 88 ? 12.283 3.823 -26.872 1.00 89.00 88 ASP A CA 1
ATOM 682 C C . ASP A 1 88 ? 13.093 5.034 -27.367 1.00 89.00 88 ASP A C 1
ATOM 684 O O . ASP A 1 88 ? 13.497 5.062 -28.531 1.00 89.00 88 ASP A O 1
ATOM 688 N N . ALA A 1 89 ? 13.443 5.971 -26.479 1.00 86.31 89 ALA A N 1
ATOM 689 C CA . ALA A 1 89 ? 14.346 7.081 -26.786 1.00 86.31 89 ALA A CA 1
ATOM 690 C C . ALA A 1 89 ? 15.743 6.588 -27.200 1.00 86.31 89 ALA A C 1
ATOM 692 O O . ALA A 1 89 ? 16.273 7.028 -28.220 1.00 86.31 89 ALA A O 1
ATOM 693 N N . SER A 1 90 ? 16.298 5.611 -26.475 1.00 84.31 90 SER A N 1
ATOM 694 C CA . SER A 1 90 ? 17.596 4.999 -26.794 1.00 84.31 90 SER A CA 1
ATOM 695 C C . SER A 1 90 ? 17.619 4.345 -28.179 1.00 84.31 90 SER A C 1
ATOM 697 O O . SER A 1 90 ? 18.633 4.397 -28.866 1.00 84.31 90 SER A O 1
ATOM 699 N N . LYS A 1 91 ? 16.501 3.757 -28.623 1.00 82.38 91 LYS A N 1
ATOM 700 C CA . LYS A 1 91 ? 16.368 3.172 -29.970 1.00 82.38 91 LYS A CA 1
ATOM 701 C C . LYS A 1 91 ? 16.126 4.206 -31.068 1.00 82.38 91 LYS A C 1
ATOM 703 O O . LYS A 1 91 ? 16.407 3.925 -32.227 1.00 82.38 91 LYS A O 1
ATOM 708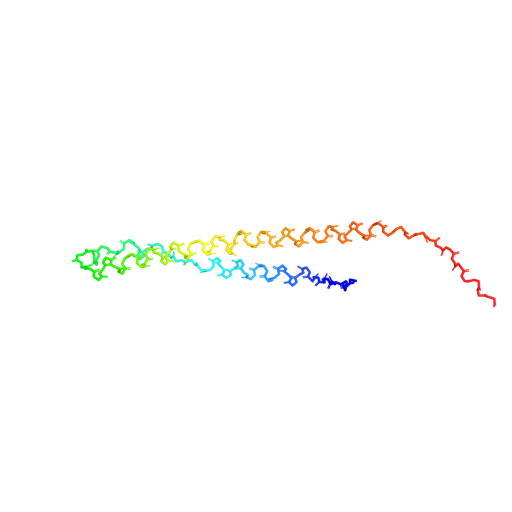 N N . SER A 1 92 ? 15.560 5.362 -30.723 1.00 77.06 92 SER A N 1
ATOM 709 C CA . SER A 1 92 ? 15.322 6.466 -31.660 1.00 77.06 92 SER A CA 1
ATOM 710 C C . SER A 1 92 ? 16.598 7.243 -31.994 1.00 77.06 92 SER A C 1
ATOM 712 O O . SER A 1 92 ? 16.587 8.054 -32.922 1.00 77.06 92 SER A O 1
ATOM 714 N N . LEU A 1 93 ? 17.682 7.029 -31.246 1.00 72.50 93 LEU A N 1
ATOM 715 C CA . LEU A 1 93 ? 19.007 7.518 -31.600 1.00 72.50 93 LEU A CA 1
ATOM 716 C C . LEU A 1 93 ? 19.530 6.679 -32.771 1.00 72.50 93 LEU A C 1
ATOM 718 O O . LEU A 1 93 ? 20.192 5.662 -32.586 1.00 72.50 93 LEU A O 1
ATOM 722 N N . ASP A 1 94 ? 19.197 7.109 -33.987 1.00 61.62 94 ASP A N 1
ATOM 723 C CA . ASP A 1 94 ? 19.776 6.587 -35.221 1.00 61.62 94 ASP A CA 1
ATOM 724 C C . ASP A 1 94 ? 21.260 6.986 -35.245 1.00 61.62 94 ASP A C 1
ATOM 726 O O . ASP A 1 94 ? 21.632 8.094 -35.646 1.00 61.62 94 ASP A O 1
ATOM 730 N N . LEU A 1 95 ? 22.119 6.109 -34.719 1.00 63.97 95 LEU A N 1
ATOM 731 C CA . LEU A 1 95 ? 23.564 6.229 -34.855 1.00 63.97 95 LEU A CA 1
ATOM 732 C C . LEU A 1 95 ? 23.885 5.960 -36.321 1.00 63.97 95 LEU A C 1
ATOM 734 O O . LEU A 1 95 ? 24.217 4.844 -36.710 1.00 63.97 95 LEU A O 1
ATOM 738 N N . LYS A 1 96 ? 23.766 6.990 -37.162 1.00 51.75 96 LYS A N 1
ATOM 739 C CA . LYS A 1 96 ? 24.440 6.968 -38.453 1.00 51.75 96 LYS A CA 1
ATOM 740 C C . LYS A 1 96 ? 25.920 6.819 -38.154 1.00 51.75 96 LYS A C 1
ATOM 742 O O . LYS A 1 96 ? 26.560 7.797 -37.765 1.00 51.75 96 LYS A O 1
ATOM 747 N N . ASP A 1 97 ? 26.415 5.593 -38.318 1.00 50.41 97 ASP A N 1
ATOM 748 C CA . ASP A 1 97 ? 27.824 5.239 -38.372 1.00 50.41 97 ASP A CA 1
ATOM 749 C C . ASP A 1 97 ? 28.504 6.191 -39.350 1.00 50.41 97 ASP A C 1
ATOM 751 O O . ASP A 1 97 ? 28.570 5.989 -40.565 1.00 50.41 97 ASP A O 1
ATOM 755 N N . SER A 1 98 ? 28.986 7.296 -38.802 1.00 45.81 98 SER A N 1
ATOM 756 C CA . SER A 1 98 ? 29.951 8.130 -39.469 1.00 45.81 98 SER A CA 1
ATOM 757 C C . SER A 1 98 ? 31.230 7.327 -39.351 1.00 45.81 98 SER A C 1
ATOM 759 O O . SER A 1 98 ? 31.932 7.419 -38.348 1.00 45.81 98 SER A O 1
ATOM 761 N N . ASN A 1 99 ? 31.476 6.481 -40.353 1.00 45.12 99 ASN A N 1
ATOM 762 C CA . ASN A 1 99 ? 32.795 5.975 -40.707 1.00 45.12 99 ASN A CA 1
ATOM 763 C C . ASN A 1 99 ? 33.735 7.183 -40.859 1.00 45.12 99 ASN A C 1
ATOM 765 O O . ASN A 1 99 ? 34.018 7.645 -41.959 1.00 45.12 99 ASN A O 1
ATOM 769 N N . VAL A 1 100 ? 34.200 7.730 -39.742 1.00 50.03 100 VAL A N 1
ATOM 770 C CA . VAL A 1 100 ? 35.392 8.560 -39.674 1.00 50.03 100 VAL A CA 1
ATOM 771 C C . VAL A 1 100 ? 36.470 7.611 -39.187 1.00 50.03 100 VAL A C 1
ATOM 773 O O . VAL A 1 100 ? 36.887 7.623 -38.031 1.00 50.03 100 VAL A O 1
ATOM 776 N N . GLY A 1 101 ? 36.849 6.702 -40.089 1.00 42.44 101 GLY A N 1
ATOM 777 C CA . GLY A 1 101 ? 38.120 6.012 -39.995 1.00 42.44 101 GLY A CA 1
ATOM 778 C C . GLY A 1 101 ? 39.193 7.088 -39.985 1.00 42.44 101 GLY A C 1
ATOM 779 O O . GLY A 1 101 ? 39.446 7.724 -41.004 1.00 42.44 101 GLY A O 1
ATOM 780 N N . GLY A 1 102 ? 39.753 7.343 -38.805 1.00 41.53 102 GLY A N 1
ATOM 781 C CA . GLY A 1 102 ? 40.976 8.110 -38.667 1.00 41.53 102 GLY A CA 1
ATOM 782 C C . GLY A 1 102 ? 42.084 7.331 -39.355 1.00 41.53 102 GLY A C 1
ATOM 783 O O . GLY A 1 102 ? 42.586 6.348 -38.816 1.00 41.53 102 GLY A O 1
ATOM 784 N N . GLU A 1 103 ? 42.419 7.747 -40.569 1.00 42.72 103 GLU A N 1
ATOM 785 C CA . GLU A 1 103 ? 43.669 7.392 -41.215 1.00 42.72 103 GLU A CA 1
ATOM 786 C C . GLU A 1 103 ? 44.788 8.019 -40.372 1.00 42.72 103 GLU A C 1
ATOM 788 O O . GLU A 1 103 ? 44.927 9.240 -40.297 1.00 42.72 103 GLU A O 1
ATOM 793 N N . VAL A 1 104 ? 45.522 7.178 -39.646 1.00 48.22 104 VAL A N 1
ATOM 794 C CA . VAL A 1 104 ? 46.778 7.572 -39.010 1.00 48.22 104 VAL A CA 1
ATOM 795 C C . VAL A 1 104 ? 47.850 7.419 -40.084 1.00 48.22 104 VAL A C 1
ATOM 797 O O . VAL A 1 104 ? 48.282 6.298 -40.357 1.00 48.22 104 VAL A O 1
ATOM 800 N N . VAL A 1 105 ? 48.226 8.536 -40.712 1.00 46.53 105 VAL A N 1
ATOM 801 C CA . VAL A 1 105 ? 49.463 8.676 -41.500 1.00 46.53 105 VAL A CA 1
ATOM 802 C C . VAL A 1 105 ? 50.427 9.556 -40.725 1.00 46.53 105 VAL A C 1
ATOM 804 O O . VAL A 1 105 ? 49.987 10.638 -40.274 1.00 46.53 105 VAL A O 1
#

Radius of gyration: 26.78 Å; chains: 1; boundi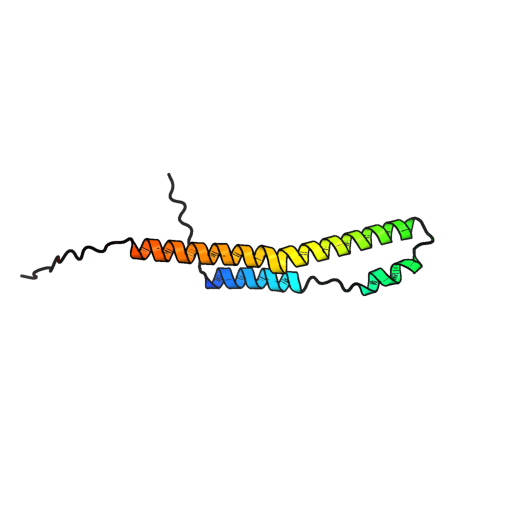ng box: 74×34×71 Å

Sequence (105 aa):
MSENKFFMDTNVFTDIVGGIRGSATDCNLQDSPLGKTSVWEGTSVGEYMNELLKKAYDTTRIYQSESSEALPHSLQVIRDSMIKVDKDASKSLDLKDSNVGGEVV